Protein AF-A0A927BEW6-F1 (afdb_monomer)

Organism: NCBI:txid2771359

Foldseek 3Di:
DDDDDDPDPPPPPPPDDQDDVVVVFPWDFQDCPPQKTWTQGPVLWIWIQHPSDIWTDDPPTDLVRVQVLLVCAQVSSLVSSLVSCVVVVHHSCSSVVPNLVRNLLVQLPDLDQVSLQSSLRNCVPDQDDVSVLVSLVVQLPDPSHDPVSNVSSVVSNVVNVVVD

Secondary structure (DSSP, 8-state):
-----------------TTSGGGT--EEEEEEETTEEEEEETTS-EEEEETTEEEE-STTS--GGGGGGGGG-HHHHHHHHHHHHHTTT--GGGGGGS-HHHHHHHHHTSS-HHHHHHHHHHGGGS---HHHHHHHHHHHH-TTS-HHHHHHHHHHHHHHHHH-

Radius of gyration: 19.27 Å; Cα contacts (8 Å, |Δi|>4): 189; chains: 1; bounding box: 45×54×52 Å

pLDDT: mean 84.68, std 19.8, range [34.66, 98.06]

Sequence (164 aa):
METDLGNSDYSDKWDFNHSDEFYALKGVEILDMFDRKIILSHTGVWCVIANKKLFSAHQNTNVIPFFPFLELGCENFISIVKKKLESKNMSAEIAYSFPLKYIISAALGMQSDYWVKLSISWLNCFTFDSEISDLLSYVMSSKWLSQSTRHLAKKMFFRFNKHS

Mean predicted aligned error: 8.93 Å

Structure (mmCIF, N/CA/C/O backbone):
data_AF-A0A927BEW6-F1
#
_entry.id   AF-A0A927BEW6-F1
#
loop_
_atom_site.group_PDB
_atom_site.id
_atom_site.type_symbol
_atom_site.label_atom_id
_atom_site.label_alt_id
_atom_site.label_comp_id
_atom_site.label_asym_id
_atom_site.label_entity_id
_atom_site.label_seq_id
_atom_site.pdbx_PDB_ins_code
_atom_site.Cartn_x
_atom_site.Cartn_y
_atom_site.Cartn_z
_atom_site.occupancy
_atom_site.B_iso_or_equiv
_atom_site.auth_seq_id
_atom_site.auth_comp_id
_atom_site.auth_asym_id
_atom_site.auth_atom_id
_atom_site.pdbx_PDB_model_num
ATOM 1 N N . MET A 1 1 ?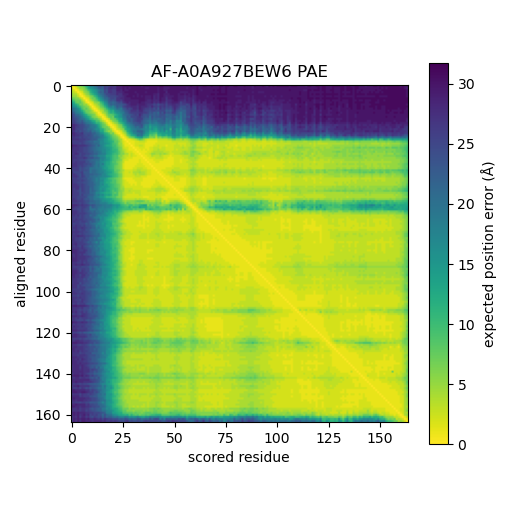 5.800 -43.742 33.708 1.00 37.44 1 MET A N 1
ATOM 2 C CA . MET A 1 1 ? 6.524 -43.016 32.649 1.00 37.44 1 MET A CA 1
ATOM 3 C C . MET A 1 1 ? 5.858 -43.426 31.350 1.00 37.44 1 MET A C 1
ATOM 5 O O . MET A 1 1 ? 5.979 -44.586 30.989 1.00 37.44 1 MET A O 1
ATOM 9 N N . GLU A 1 2 ? 4.819 -42.699 30.923 1.00 34.66 2 GLU A N 1
ATOM 10 C CA . GLU A 1 2 ? 4.912 -41.481 30.073 1.00 34.66 2 GLU A CA 1
ATOM 11 C C . GLU A 1 2 ? 5.438 -41.856 28.676 1.00 34.66 2 GLU A C 1
ATOM 13 O O . GLU A 1 2 ? 6.495 -42.466 28.594 1.00 34.66 2 GLU A O 1
ATOM 18 N N . THR A 1 3 ? 4.793 -41.587 27.540 1.00 38.06 3 THR A N 1
ATOM 19 C CA . THR A 1 3 ? 3.591 -40.808 27.183 1.00 38.06 3 THR A CA 1
ATOM 20 C C . THR A 1 3 ? 3.149 -41.217 25.771 1.00 38.06 3 THR A C 1
ATOM 22 O O . THR A 1 3 ? 3.965 -41.680 24.975 1.00 38.06 3 THR A O 1
ATOM 25 N N . ASP A 1 4 ? 1.866 -40.986 25.490 1.00 42.50 4 ASP A N 1
ATOM 26 C CA . ASP A 1 4 ? 1.206 -40.928 24.183 1.00 42.50 4 ASP A CA 1
ATOM 27 C C . ASP A 1 4 ? 2.040 -40.340 23.033 1.00 42.50 4 ASP A C 1
ATOM 29 O O . ASP A 1 4 ? 2.650 -39.279 23.164 1.00 42.50 4 ASP A O 1
ATOM 33 N N . LEU A 1 5 ? 1.910 -40.948 21.850 1.00 40.12 5 LEU A N 1
ATOM 34 C CA . LEU A 1 5 ? 2.079 -40.268 20.565 1.00 40.12 5 LEU A CA 1
ATOM 35 C C . LEU A 1 5 ? 0.812 -40.480 19.732 1.00 40.12 5 LEU A C 1
ATOM 37 O O . LEU A 1 5 ? 0.733 -41.352 18.867 1.00 40.12 5 LEU A O 1
ATOM 41 N N . GLY A 1 6 ? -0.198 -39.663 20.035 1.00 34.66 6 GLY A N 1
ATOM 42 C CA . GLY A 1 6 ? -1.351 -39.449 19.172 1.00 34.66 6 GLY A CA 1
ATOM 43 C C . GLY A 1 6 ? -0.904 -38.760 17.887 1.00 34.66 6 GLY A C 1
ATOM 44 O O . GLY A 1 6 ? -0.593 -37.570 17.878 1.00 34.66 6 GLY A O 1
ATOM 45 N N . ASN A 1 7 ? -0.864 -39.523 16.800 1.00 36.06 7 ASN A N 1
ATOM 46 C CA . ASN A 1 7 ? -0.640 -39.011 15.458 1.00 36.06 7 ASN A CA 1
ATOM 47 C C . ASN A 1 7 ? -1.982 -38.468 14.939 1.00 36.06 7 ASN A C 1
ATOM 49 O O . ASN A 1 7 ? -2.822 -39.218 14.446 1.00 36.06 7 ASN A O 1
ATOM 53 N N . SER A 1 8 ? -2.218 -37.173 15.157 1.00 36.69 8 SER A N 1
ATOM 54 C CA . SER A 1 8 ? -3.404 -36.462 14.681 1.00 36.69 8 SER A CA 1
ATOM 55 C C . SER A 1 8 ? -3.150 -35.938 13.272 1.00 36.69 8 SER A C 1
ATOM 57 O O . SER A 1 8 ? -2.485 -34.921 13.081 1.00 36.69 8 SER A O 1
ATOM 59 N N . ASP A 1 9 ? -3.698 -36.653 12.299 1.00 38.34 9 ASP A N 1
ATOM 60 C CA . ASP A 1 9 ? -3.767 -36.297 10.886 1.00 38.34 9 ASP A CA 1
ATOM 61 C C . ASP A 1 9 ? -4.723 -35.098 10.698 1.00 38.34 9 ASP A C 1
ATOM 63 O O . ASP A 1 9 ? -5.902 -35.255 10.387 1.00 38.34 9 ASP A O 1
ATOM 67 N N . TYR A 1 10 ? -4.236 -33.879 10.961 1.00 38.16 10 TYR A N 1
ATOM 68 C CA . TYR A 1 10 ? -4.942 -32.630 10.640 1.00 38.16 10 TYR A CA 1
ATOM 69 C C . TYR A 1 10 ? -4.799 -32.325 9.145 1.00 38.16 10 TYR A C 1
ATOM 71 O O . TYR A 1 10 ? -4.108 -31.397 8.725 1.00 38.16 10 TYR A O 1
ATOM 79 N N . SER A 1 11 ? -5.476 -33.123 8.325 1.00 36.88 11 SER A N 1
ATOM 80 C CA . SER A 1 11 ? -5.869 -32.716 6.981 1.00 36.88 11 SER A CA 1
ATOM 81 C C . SER A 1 11 ? -7.267 -32.101 7.048 1.00 36.88 11 SER A C 1
ATOM 83 O O . SER A 1 11 ? -8.254 -32.692 6.612 1.00 36.88 11 SER A O 1
ATOM 85 N N . ASP A 1 12 ? -7.354 -30.886 7.602 1.00 38.31 12 ASP A N 1
ATOM 86 C CA . ASP A 1 12 ? -8.573 -30.080 7.523 1.00 38.31 12 ASP A CA 1
ATOM 87 C C . ASP A 1 12 ? -8.800 -29.662 6.065 1.00 38.31 12 ASP A C 1
ATOM 89 O O . ASP A 1 12 ? -8.351 -28.622 5.573 1.00 38.31 12 ASP A O 1
ATOM 93 N N . LYS A 1 13 ? -9.511 -30.530 5.348 1.00 37.31 13 LYS A N 1
ATOM 94 C CA . LYS A 1 13 ? -10.290 -30.171 4.172 1.00 37.31 13 LYS A CA 1
ATOM 95 C C . LYS A 1 13 ? -11.415 -29.269 4.645 1.00 37.31 13 LYS A C 1
ATOM 97 O O . LYS A 1 13 ? -12.466 -29.731 5.080 1.00 37.31 13 LYS A O 1
ATOM 102 N N . TRP A 1 14 ? -11.178 -27.972 4.570 1.00 36.97 14 TRP A N 1
ATOM 103 C CA . TRP A 1 14 ? -12.227 -27.010 4.813 1.00 36.97 14 TRP A CA 1
ATOM 104 C C . TRP A 1 14 ? -13.136 -26.890 3.584 1.00 36.97 14 TRP A C 1
ATOM 106 O O . TRP A 1 14 ? -12.883 -26.096 2.677 1.00 36.97 14 TRP A O 1
ATOM 116 N N . ASP A 1 15 ? -14.208 -27.677 3.561 1.00 40.06 15 ASP A N 1
ATOM 117 C CA . ASP A 1 15 ? -15.357 -27.430 2.687 1.00 40.06 15 ASP A CA 1
ATOM 118 C C . ASP A 1 15 ? -16.204 -26.295 3.294 1.00 40.06 15 ASP A C 1
ATOM 120 O O . ASP A 1 15 ? -17.164 -26.512 4.035 1.00 40.06 15 ASP A O 1
ATOM 124 N N . PHE A 1 16 ? -15.808 -25.049 3.018 1.00 40.44 16 PHE A N 1
ATOM 125 C CA . PHE A 1 16 ? -16.500 -23.851 3.498 1.00 40.44 16 PHE A CA 1
ATOM 126 C C . PHE A 1 16 ? -17.697 -23.487 2.604 1.00 40.44 16 PHE A C 1
ATOM 128 O O . PHE A 1 16 ? -17.550 -23.056 1.455 1.00 40.44 16 PHE A O 1
ATOM 135 N N . ASN A 1 17 ? -18.908 -23.618 3.149 1.00 36.94 17 ASN A N 1
ATOM 136 C CA . ASN A 1 17 ? -20.140 -23.129 2.529 1.00 36.94 17 ASN A CA 1
ATOM 137 C C . ASN A 1 17 ? -20.211 -21.585 2.548 1.00 36.94 17 ASN A C 1
ATOM 139 O O . ASN A 1 17 ? -19.959 -20.929 3.553 1.00 36.94 17 ASN A O 1
ATOM 143 N N . HIS A 1 18 ? -20.565 -21.009 1.398 1.00 46.50 18 HIS A N 1
ATOM 144 C CA . HIS A 1 18 ? -20.197 -19.662 0.934 1.00 46.50 18 HIS A CA 1
ATOM 145 C C . HIS A 1 18 ? -21.109 -18.472 1.348 1.00 46.50 18 HIS A C 1
ATOM 147 O O . HIS A 1 18 ? -21.093 -17.447 0.664 1.00 46.50 18 HIS A O 1
ATOM 153 N N . SER A 1 19 ? -21.900 -18.534 2.427 1.00 46.00 19 SER A N 1
ATOM 154 C CA . SER A 1 19 ? -22.806 -17.412 2.788 1.00 46.00 19 SER A CA 1
ATOM 155 C C . SER A 1 19 ? -22.704 -16.880 4.218 1.00 46.00 19 SER A C 1
ATOM 157 O O . SER A 1 19 ? -22.938 -15.688 4.419 1.00 46.00 19 SER A O 1
ATOM 159 N N . ASP A 1 20 ? -22.306 -17.699 5.193 1.00 39.66 20 ASP A N 1
ATOM 160 C CA . ASP A 1 20 ? -22.516 -17.359 6.611 1.00 39.66 20 ASP A CA 1
ATOM 161 C C . ASP A 1 20 ? -21.253 -16.833 7.321 1.00 39.66 20 ASP A C 1
ATOM 163 O O . ASP A 1 20 ? -21.347 -16.151 8.343 1.00 39.66 20 ASP A O 1
ATOM 167 N N . GLU A 1 21 ? -20.063 -17.022 6.742 1.00 45.78 21 GLU A N 1
ATOM 168 C CA . GLU A 1 21 ? -18.800 -16.508 7.306 1.00 45.78 21 GLU A CA 1
ATOM 169 C C . GLU A 1 21 ? -18.664 -14.980 7.233 1.00 45.78 21 GLU A C 1
ATOM 171 O O . GLU A 1 21 ? -17.915 -14.381 8.009 1.00 45.78 21 GLU A O 1
ATOM 176 N N . PHE A 1 22 ? -19.439 -14.319 6.364 1.00 46.25 22 PHE A N 1
ATOM 177 C CA . PHE A 1 22 ? -19.463 -12.855 6.262 1.00 46.25 22 PHE A CA 1
ATOM 178 C C . PHE A 1 22 ? -19.899 -12.168 7.552 1.00 46.25 22 PHE A C 1
ATOM 180 O O . PHE A 1 22 ? -19.459 -11.054 7.831 1.00 46.25 22 PHE A O 1
ATOM 187 N N . TYR A 1 23 ? -20.732 -12.841 8.344 1.00 43.09 23 TYR A N 1
ATOM 188 C CA . TYR A 1 23 ? -21.235 -12.332 9.615 1.00 43.09 23 TYR A CA 1
ATOM 189 C C . TYR A 1 23 ? -20.369 -12.750 10.813 1.00 43.09 23 TYR A C 1
ATOM 191 O O . TYR A 1 23 ? -20.541 -12.209 11.907 1.00 43.09 23 TYR A O 1
ATOM 199 N N . ALA A 1 24 ? -19.418 -13.675 10.628 1.00 47.06 24 ALA A N 1
ATOM 200 C CA . ALA A 1 24 ? -18.608 -14.220 11.715 1.00 47.06 24 ALA A CA 1
ATOM 201 C C . ALA A 1 24 ? -17.353 -13.387 12.030 1.00 47.06 24 ALA A C 1
ATOM 203 O O . ALA A 1 24 ? -16.878 -13.413 13.170 1.00 47.06 24 ALA A O 1
ATOM 204 N N . LEU A 1 25 ? -16.841 -12.577 11.092 1.00 54.50 25 LEU A N 1
ATOM 205 C CA . LEU A 1 25 ? -15.834 -11.579 11.456 1.00 54.50 25 LEU A CA 1
ATOM 206 C C . LEU A 1 25 ? -16.482 -10.375 12.132 1.00 54.50 25 LEU A C 1
ATOM 208 O O . LEU A 1 25 ? -16.833 -9.375 11.509 1.00 54.50 25 LEU A O 1
ATOM 212 N N . LYS A 1 26 ? -16.529 -10.449 13.464 1.00 69.00 26 LYS A N 1
ATOM 213 C CA . LYS A 1 26 ? -16.603 -9.281 14.342 1.00 69.00 26 LYS A CA 1
ATOM 214 C C . LYS A 1 26 ? -15.362 -8.420 14.098 1.00 69.00 26 LYS A C 1
ATOM 216 O O . LYS A 1 26 ? -14.297 -8.655 14.675 1.00 69.00 26 LYS A O 1
ATOM 221 N N . GLY A 1 27 ? -15.489 -7.474 13.180 1.00 83.81 27 GLY A N 1
ATOM 222 C CA . GLY A 1 27 ? -14.466 -6.504 12.837 1.00 83.81 27 GLY A CA 1
ATOM 223 C C . GLY A 1 27 ? -15.073 -5.120 12.695 1.00 83.81 27 GLY A C 1
ATOM 224 O O . GLY A 1 27 ? -16.273 -4.951 12.482 1.00 83.81 27 GLY A O 1
ATOM 225 N N . VAL A 1 28 ? -14.229 -4.114 12.843 1.00 90.81 28 VAL A N 1
ATOM 226 C CA . VAL A 1 28 ? -14.615 -2.721 12.723 1.00 90.81 28 VAL A CA 1
ATOM 227 C C . VAL A 1 28 ? -14.363 -2.281 11.287 1.00 90.81 28 VAL A C 1
ATOM 229 O O . VAL A 1 28 ? -13.221 -2.271 10.837 1.00 90.81 28 VAL A O 1
ATOM 232 N N . GLU A 1 29 ? -15.416 -1.910 10.557 1.00 94.31 29 GLU A N 1
ATOM 233 C CA . GLU A 1 29 ? -15.255 -1.274 9.244 1.00 94.31 29 GLU A CA 1
ATOM 234 C C . GLU A 1 29 ? -14.531 0.067 9.420 1.00 94.31 29 GLU A C 1
ATOM 236 O O . GLU A 1 29 ? -14.985 0.925 10.183 1.00 94.31 29 GLU A O 1
ATOM 241 N N . ILE A 1 30 ? -13.401 0.233 8.740 1.00 94.50 30 ILE A N 1
ATOM 242 C CA . ILE A 1 30 ? -12.553 1.426 8.805 1.00 94.50 30 ILE A CA 1
ATOM 243 C C . ILE A 1 30 ? -12.786 2.316 7.588 1.00 94.50 30 ILE A C 1
ATOM 245 O O . ILE A 1 30 ? -12.885 3.534 7.725 1.00 94.50 30 ILE A O 1
ATOM 249 N N . LEU A 1 31 ? -12.897 1.718 6.402 1.00 94.19 31 LEU A N 1
ATOM 250 C CA . LEU A 1 31 ? -13.010 2.441 5.141 1.00 94.19 31 LEU A CA 1
ATOM 251 C C . LEU A 1 31 ? -13.935 1.694 4.182 1.00 94.19 31 LEU A C 1
ATOM 253 O O . LEU A 1 31 ? -13.884 0.470 4.138 1.00 94.19 31 LEU A O 1
ATOM 257 N N . ASP A 1 32 ? -14.719 2.427 3.398 1.00 93.69 32 ASP A N 1
ATOM 258 C CA . ASP A 1 32 ? -15.565 1.892 2.328 1.00 93.69 32 ASP A CA 1
ATOM 259 C C . ASP A 1 32 ? -15.348 2.740 1.068 1.00 93.69 32 ASP A C 1
ATOM 261 O O . ASP A 1 32 ? -15.766 3.899 1.015 1.00 93.69 32 ASP A O 1
ATOM 265 N N . MET A 1 33 ? -14.569 2.212 0.121 1.00 92.38 33 MET A N 1
ATOM 266 C CA . MET A 1 33 ? -14.160 2.883 -1.118 1.00 92.38 33 MET A CA 1
ATOM 267 C C . MET A 1 33 ? -13.821 1.847 -2.195 1.00 92.38 33 MET A C 1
ATOM 269 O O . MET A 1 33 ? -13.393 0.743 -1.875 1.00 92.38 33 MET A O 1
ATOM 273 N N . PHE A 1 34 ? -13.925 2.213 -3.477 1.00 90.69 34 PHE A N 1
ATOM 274 C CA . PHE A 1 34 ? -13.546 1.342 -4.607 1.00 90.69 34 PHE A CA 1
ATOM 275 C C . PHE A 1 34 ? -14.290 -0.006 -4.634 1.00 90.69 34 PHE A C 1
ATOM 277 O O . PHE A 1 34 ? -13.688 -1.037 -4.947 1.00 90.69 34 PHE A O 1
ATOM 284 N N . ASP A 1 35 ? -15.569 -0.002 -4.242 1.00 92.75 35 ASP A N 1
ATOM 285 C CA . ASP A 1 35 ? -16.401 -1.200 -4.045 1.00 92.75 35 ASP A CA 1
ATOM 286 C C . ASP A 1 35 ? -15.784 -2.216 -3.064 1.00 92.75 35 ASP A C 1
ATOM 288 O O . ASP A 1 35 ? -15.967 -3.434 -3.176 1.00 92.75 35 ASP A O 1
ATOM 292 N N . ARG A 1 36 ? -14.997 -1.709 -2.105 1.00 93.62 36 ARG A N 1
ATOM 293 C CA . ARG A 1 36 ? -14.239 -2.488 -1.128 1.00 93.62 36 ARG A CA 1
ATOM 294 C C . ARG A 1 36 ? -14.367 -1.888 0.257 1.00 93.62 36 ARG A C 1
ATOM 296 O O . ARG A 1 36 ? -14.287 -0.678 0.447 1.00 93.62 36 ARG A O 1
ATOM 303 N N . LYS A 1 37 ? -14.438 -2.768 1.251 1.00 94.19 37 LYS A N 1
ATOM 304 C CA . LYS A 1 37 ? -14.446 -2.374 2.662 1.00 94.19 37 LYS A CA 1
ATOM 305 C C . LYS A 1 37 ? -13.160 -2.822 3.330 1.00 94.19 37 LYS A C 1
ATOM 307 O O . LYS A 1 37 ? -12.863 -4.013 3.306 1.00 94.19 37 LYS A O 1
ATOM 312 N N . ILE A 1 38 ? -12.422 -1.902 3.943 1.00 94.56 38 ILE A N 1
ATOM 313 C CA . ILE A 1 38 ? -11.337 -2.243 4.866 1.00 94.56 38 ILE A CA 1
ATOM 314 C C . ILE A 1 38 ? -11.939 -2.482 6.240 1.00 94.56 38 ILE A C 1
ATOM 316 O O . ILE A 1 38 ? -12.651 -1.633 6.776 1.00 94.56 38 ILE A O 1
ATOM 320 N N . ILE A 1 39 ? -11.601 -3.622 6.823 1.00 94.69 39 ILE A N 1
ATOM 321 C CA . ILE A 1 39 ? -12.036 -4.040 8.147 1.00 94.69 39 ILE A CA 1
ATOM 322 C C . ILE A 1 39 ? -10.805 -4.297 9.002 1.00 94.69 39 ILE A C 1
ATOM 324 O O . ILE A 1 39 ? -9.861 -4.950 8.565 1.00 94.69 39 ILE A O 1
ATOM 328 N N . LEU A 1 40 ? -10.838 -3.822 10.239 1.00 93.69 40 LEU A N 1
ATOM 329 C CA . LEU A 1 40 ? -9.913 -4.245 11.276 1.00 93.69 40 LEU A CA 1
ATOM 330 C C . LEU A 1 40 ? -10.602 -5.305 12.136 1.00 93.69 40 LEU A C 1
ATOM 332 O O . LEU A 1 40 ? -11.590 -5.020 12.814 1.00 93.69 40 LEU A O 1
ATOM 336 N N . SER A 1 41 ? -10.123 -6.543 12.083 1.00 91.06 41 SER A N 1
ATOM 337 C CA . SER A 1 41 ? -10.655 -7.622 12.924 1.00 91.06 41 SER A CA 1
ATOM 338 C C . SER A 1 41 ? -10.348 -7.385 14.410 1.00 91.06 41 SER A C 1
ATOM 340 O O . SER A 1 41 ? -9.423 -6.653 14.761 1.00 91.06 41 SER A O 1
ATOM 342 N N . HIS A 1 42 ? -11.094 -8.038 15.302 1.00 87.31 42 HIS A N 1
ATOM 343 C CA . HIS A 1 42 ? -10.848 -7.977 16.749 1.00 87.31 42 HIS A CA 1
ATOM 344 C C . HIS A 1 42 ? -9.470 -8.519 17.174 1.00 87.31 42 HIS A C 1
ATOM 346 O O . HIS A 1 42 ? -8.992 -8.174 18.250 1.00 87.31 42 HIS A O 1
ATOM 352 N N . THR A 1 43 ? -8.821 -9.339 16.342 1.00 85.81 43 THR A N 1
ATOM 353 C CA . THR A 1 43 ? -7.447 -9.823 16.560 1.00 85.81 43 THR A CA 1
ATOM 354 C C . THR A 1 43 ? -6.380 -8.850 16.050 1.00 85.81 43 THR A C 1
ATOM 356 O O . THR A 1 43 ? -5.193 -9.150 16.121 1.00 85.81 43 THR A O 1
ATOM 359 N N . GLY A 1 44 ? -6.777 -7.686 15.525 1.00 88.38 44 GLY A N 1
ATOM 360 C CA . GLY A 1 44 ? -5.861 -6.679 14.988 1.00 88.38 44 GLY A CA 1
ATOM 361 C C . GLY A 1 44 ? -5.400 -6.944 13.551 1.00 88.38 44 GLY A C 1
ATOM 362 O O . GLY A 1 44 ? -4.556 -6.215 13.040 1.00 88.38 44 GLY A O 1
ATOM 363 N N . VAL A 1 45 ? -5.952 -7.955 12.872 1.00 91.00 45 VAL A N 1
ATOM 364 C CA . VAL A 1 45 ? -5.640 -8.238 11.463 1.00 91.00 45 VAL A CA 1
ATOM 365 C C . VAL A 1 45 ? -6.455 -7.329 10.548 1.00 91.00 45 VAL A C 1
ATOM 367 O O . VAL A 1 45 ? -7.681 -7.241 10.683 1.00 91.00 45 VAL A O 1
ATOM 370 N N . TRP A 1 46 ? -5.772 -6.692 9.597 1.00 93.81 46 TRP A N 1
ATOM 371 C CA . TRP A 1 46 ? -6.380 -5.898 8.534 1.00 93.81 46 TRP A CA 1
ATOM 372 C C . TRP A 1 46 ? -6.908 -6.790 7.413 1.00 93.81 46 TRP A C 1
ATOM 374 O O . TRP A 1 46 ? -6.188 -7.630 6.867 1.00 93.81 46 TRP A O 1
ATOM 384 N N . CYS A 1 47 ? -8.162 -6.563 7.040 1.00 94.12 47 CYS A N 1
ATOM 385 C CA . CYS A 1 47 ? -8.870 -7.309 6.015 1.00 94.12 47 CYS A CA 1
ATOM 386 C C . CYS A 1 47 ? -9.517 -6.370 4.994 1.00 94.12 47 CYS A C 1
ATOM 388 O O . CYS A 1 47 ? -9.842 -5.224 5.298 1.00 94.12 47 CYS A O 1
ATOM 390 N N . VAL A 1 48 ? -9.758 -6.885 3.793 1.00 94.38 48 VAL A N 1
ATOM 391 C CA . VAL A 1 48 ? -10.561 -6.252 2.749 1.00 94.38 48 VAL A CA 1
ATOM 392 C C . VAL A 1 48 ? -11.692 -7.184 2.352 1.00 94.38 48 VAL A C 1
ATOM 394 O O . VAL A 1 48 ? -11.464 -8.357 2.063 1.00 94.38 48 VAL A O 1
ATOM 397 N N . ILE A 1 49 ? -12.910 -6.653 2.288 1.00 92.56 49 ILE A N 1
ATOM 398 C CA . ILE A 1 49 ? -14.017 -7.293 1.582 1.00 92.56 49 ILE A CA 1
ATOM 399 C C . ILE A 1 49 ? -14.033 -6.771 0.150 1.00 92.56 49 ILE A C 1
ATOM 401 O O . ILE A 1 49 ? -14.135 -5.565 -0.066 1.00 92.56 49 ILE A O 1
ATOM 405 N N . ALA A 1 50 ? -13.969 -7.682 -0.817 1.00 92.69 50 ALA A N 1
ATOM 406 C CA . ALA A 1 50 ? -14.114 -7.397 -2.240 1.00 92.69 50 ALA A CA 1
ATOM 407 C C . ALA A 1 50 ? -14.899 -8.528 -2.907 1.00 92.69 50 ALA A C 1
ATOM 409 O O . ALA A 1 50 ? -14.632 -9.695 -2.634 1.00 92.69 50 ALA A O 1
ATOM 410 N N . ASN A 1 51 ? -15.849 -8.214 -3.793 1.00 90.44 51 ASN A N 1
ATOM 411 C CA . ASN A 1 51 ? -16.641 -9.222 -4.519 1.00 90.44 51 ASN A CA 1
ATOM 412 C C . ASN A 1 51 ? -17.295 -10.278 -3.608 1.00 90.44 51 ASN A C 1
ATOM 414 O O . ASN A 1 51 ? -17.295 -11.462 -3.940 1.00 90.44 51 ASN A O 1
ATOM 418 N N . LYS A 1 52 ? -17.812 -9.865 -2.440 1.00 87.81 52 LYS A N 1
ATOM 419 C CA . LYS A 1 52 ? -18.346 -10.785 -1.416 1.00 87.81 52 LYS A CA 1
ATOM 420 C C . LYS A 1 52 ? -17.339 -11.883 -1.034 1.00 87.81 52 LYS A C 1
ATOM 422 O O . LYS A 1 52 ? -17.717 -13.029 -0.822 1.00 87.81 52 LYS A O 1
ATOM 427 N N . LYS A 1 53 ? -16.047 -11.549 -0.986 1.00 89.06 53 LYS A N 1
ATOM 428 C CA . LYS A 1 53 ? -14.949 -12.380 -0.468 1.00 89.06 53 LYS A CA 1
ATOM 429 C C . LYS A 1 53 ? -14.125 -11.555 0.512 1.00 89.06 53 LYS A C 1
ATOM 431 O O . LYS A 1 53 ? -13.920 -10.362 0.287 1.00 89.06 53 LYS A O 1
ATOM 436 N N . LEU A 1 54 ? -13.687 -12.180 1.599 1.00 89.31 54 LEU A N 1
ATOM 437 C CA . LEU A 1 54 ? -12.812 -11.563 2.587 1.00 89.31 54 LEU A CA 1
ATOM 438 C C . LEU A 1 54 ? -11.364 -11.968 2.319 1.00 89.31 54 LEU A C 1
ATOM 440 O O . LEU A 1 54 ? -11.066 -13.142 2.122 1.00 89.31 54 LEU A O 1
ATOM 444 N N . PHE A 1 55 ? -10.468 -10.992 2.363 1.00 91.31 55 PHE A N 1
ATOM 445 C CA . PHE A 1 55 ? -9.036 -11.180 2.191 1.00 91.31 55 PHE A CA 1
ATOM 446 C C . PHE A 1 55 ? -8.320 -10.532 3.365 1.00 91.31 55 PHE A C 1
ATOM 448 O O . PHE A 1 55 ? -8.503 -9.344 3.612 1.00 91.31 55 PHE A O 1
ATOM 455 N N . SER A 1 56 ? -7.514 -11.286 4.100 1.00 89.94 56 SER A N 1
ATOM 456 C CA . SER A 1 56 ? -6.621 -10.724 5.111 1.00 89.94 56 SER A CA 1
ATOM 457 C C . SER A 1 56 ? -5.307 -10.309 4.458 1.00 89.94 56 SER A C 1
ATOM 459 O O . SER A 1 56 ? -4.890 -10.913 3.474 1.00 89.94 56 SER A O 1
ATOM 461 N N . ALA A 1 57 ? -4.658 -9.275 4.987 1.00 83.06 57 ALA A N 1
ATOM 462 C CA . ALA A 1 57 ? -3.338 -8.870 4.521 1.00 83.06 57 ALA A CA 1
ATOM 463 C C . ALA A 1 57 ? -2.257 -9.343 5.494 1.00 83.06 57 ALA A C 1
ATOM 465 O O . ALA A 1 57 ? -1.905 -8.663 6.456 1.00 83.06 57 ALA A O 1
AT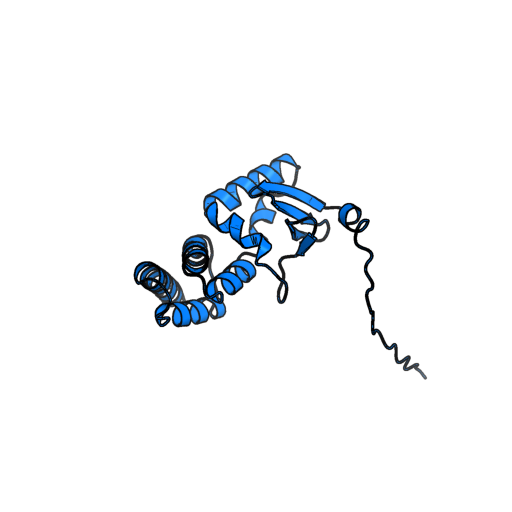OM 466 N N . HIS A 1 58 ? -1.729 -10.531 5.216 1.00 79.94 58 HIS A N 1
ATOM 467 C CA . HIS A 1 58 ? -0.548 -11.086 5.873 1.00 79.94 58 HIS A CA 1
ATOM 468 C C . HIS A 1 58 ? 0.350 -11.810 4.862 1.00 79.94 58 HIS A C 1
ATOM 470 O O . HIS A 1 58 ? 0.013 -11.941 3.681 1.00 79.94 58 HIS A O 1
ATOM 476 N N . GLN A 1 59 ? 1.520 -12.264 5.306 1.00 68.06 59 GLN A N 1
ATOM 477 C CA . GLN A 1 59 ? 2.457 -12.994 4.455 1.00 68.06 59 GLN A CA 1
ATOM 478 C C . GLN A 1 59 ? 1.774 -14.210 3.796 1.00 68.06 59 GLN A C 1
ATOM 480 O O . GLN A 1 59 ? 1.031 -14.931 4.453 1.00 68.06 59 GLN A O 1
ATOM 485 N N . ASN A 1 60 ? 2.031 -14.432 2.502 1.00 70.56 60 ASN A N 1
ATOM 486 C CA . ASN A 1 60 ? 1.474 -15.527 1.685 1.00 70.56 60 ASN A CA 1
ATOM 487 C C . ASN A 1 60 ? -0.037 -15.460 1.384 1.00 70.56 60 ASN A C 1
ATOM 489 O O . ASN A 1 60 ? -0.608 -16.440 0.908 1.00 70.56 60 ASN A O 1
ATOM 493 N N . THR A 1 61 ? -0.686 -14.310 1.593 1.00 80.69 61 THR A N 1
ATOM 494 C CA . THR A 1 61 ? -2.084 -14.103 1.173 1.00 80.69 61 THR A CA 1
ATOM 495 C C . THR A 1 61 ? -2.222 -13.328 -0.123 1.00 80.69 61 THR A C 1
ATOM 497 O O . THR A 1 61 ? -1.335 -12.586 -0.547 1.00 80.69 61 THR A O 1
ATOM 500 N N . ASN A 1 62 ? -3.392 -13.470 -0.749 1.00 86.50 62 ASN A N 1
ATOM 501 C CA . ASN A 1 62 ? -3.773 -12.626 -1.865 1.00 86.50 62 ASN A CA 1
ATOM 502 C C . ASN A 1 62 ? -4.086 -11.201 -1.378 1.00 86.50 62 ASN A C 1
ATOM 504 O O . ASN A 1 62 ? -5.210 -10.902 -0.976 1.00 86.50 62 ASN A O 1
ATOM 508 N N . VAL A 1 63 ? -3.088 -10.323 -1.465 1.00 92.56 63 VAL A N 1
ATOM 509 C CA . VAL A 1 63 ? -3.193 -8.898 -1.115 1.00 92.56 63 VAL A CA 1
ATOM 510 C C . VAL A 1 63 ? -3.597 -8.003 -2.292 1.00 92.56 63 VAL A C 1
ATOM 512 O O . VAL A 1 63 ? -3.785 -6.804 -2.102 1.00 92.56 63 VAL A O 1
ATOM 515 N N . ILE A 1 64 ? -3.799 -8.555 -3.499 1.00 93.81 64 ILE A N 1
ATOM 516 C CA . ILE A 1 64 ? -4.261 -7.793 -4.678 1.00 93.81 64 ILE A CA 1
ATOM 517 C C . ILE A 1 64 ? -5.536 -6.987 -4.376 1.00 93.81 64 ILE A C 1
ATOM 519 O O . ILE A 1 64 ? -5.638 -5.843 -4.822 1.00 93.8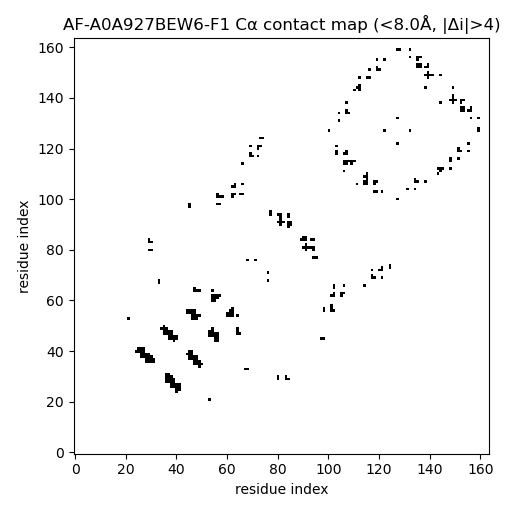1 64 ILE A O 1
ATOM 523 N N . PRO A 1 65 ? -6.504 -7.490 -3.580 1.00 95.25 65 PRO A N 1
ATOM 524 C CA . PRO A 1 65 ? -7.690 -6.717 -3.246 1.00 95.25 65 PRO A CA 1
ATOM 525 C C . PRO A 1 65 ? -7.438 -5.398 -2.508 1.00 95.25 65 PRO A C 1
ATOM 527 O O . PRO A 1 65 ? -8.338 -4.562 -2.482 1.00 95.25 65 PRO A O 1
ATOM 530 N N . PHE A 1 66 ? -6.246 -5.190 -1.947 1.00 95.19 66 PHE A N 1
ATOM 531 C CA . PHE A 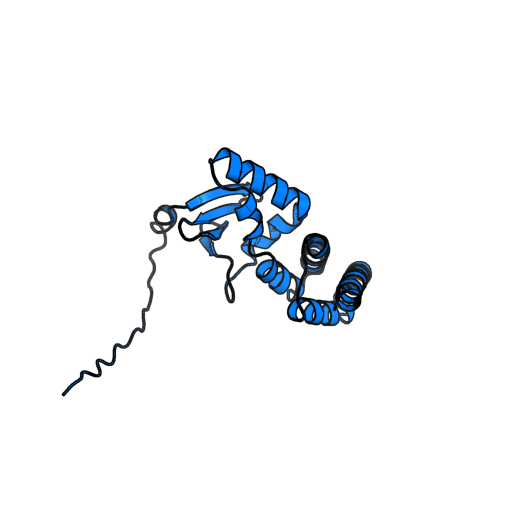1 66 ? -5.852 -3.950 -1.282 1.00 95.19 66 PHE A CA 1
ATOM 532 C C . PHE A 1 66 ? -5.303 -2.893 -2.250 1.00 95.19 66 PHE A C 1
ATOM 534 O O . PHE A 1 66 ? -5.178 -1.729 -1.878 1.00 95.19 66 PHE A O 1
ATOM 541 N N . PHE A 1 67 ? -4.971 -3.267 -3.487 1.00 95.56 67 PHE A N 1
ATOM 542 C CA . PHE A 1 67 ? -4.249 -2.392 -4.411 1.00 95.56 67 PHE A CA 1
ATOM 543 C C . PHE A 1 67 ? -4.973 -1.082 -4.728 1.00 95.56 67 PHE A C 1
ATOM 545 O O . PHE A 1 67 ? -4.296 -0.057 -4.735 1.00 95.56 67 PHE A O 1
ATOM 552 N N . PRO A 1 68 ? -6.309 -1.040 -4.905 1.00 96.38 68 PRO A N 1
ATOM 553 C CA . PRO A 1 68 ? -6.995 0.222 -5.191 1.00 96.38 68 PRO A CA 1
ATOM 554 C C . PRO A 1 68 ? -6.805 1.294 -4.114 1.00 96.38 68 PRO A C 1
ATOM 556 O O . PRO A 1 68 ? -6.810 2.480 -4.417 1.00 96.38 68 PRO A O 1
ATOM 559 N N . PHE A 1 69 ? -6.530 0.915 -2.862 1.00 95.62 69 PHE A N 1
ATOM 560 C CA . PHE A 1 69 ? -6.234 1.900 -1.821 1.00 95.62 69 PHE A CA 1
ATOM 561 C C . PHE A 1 69 ? -4.905 2.629 -2.049 1.00 95.62 69 PHE A C 1
ATOM 563 O O . PHE A 1 69 ? -4.752 3.742 -1.551 1.00 95.62 69 PHE A O 1
ATOM 570 N N . LEU A 1 70 ? -3.987 2.069 -2.851 1.00 95.56 70 LEU A N 1
ATOM 571 C CA . LEU A 1 70 ? -2.754 2.744 -3.261 1.00 95.56 70 LEU A CA 1
ATOM 572 C C . LEU A 1 70 ? -3.028 4.038 -4.044 1.00 95.56 70 LEU A C 1
ATOM 574 O O . LEU A 1 70 ? -2.213 4.961 -4.015 1.00 95.56 70 LEU A O 1
ATOM 578 N N . GLU A 1 71 ? -4.185 4.145 -4.698 1.00 96.62 71 GLU A N 1
ATOM 579 C CA . GLU A 1 71 ? -4.579 5.334 -5.462 1.00 96.62 71 GLU A CA 1
ATOM 580 C C . GLU A 1 71 ? -4.782 6.570 -4.580 1.00 96.62 71 GLU A C 1
ATOM 582 O O . GLU A 1 71 ? -4.619 7.695 -5.047 1.00 96.62 71 GLU A O 1
ATOM 587 N N . LEU A 1 72 ? -5.078 6.385 -3.290 1.00 95.69 72 LEU A N 1
ATOM 588 C CA . LEU A 1 72 ? -5.290 7.494 -2.357 1.00 95.69 72 LEU A CA 1
ATOM 589 C C . LEU A 1 72 ? -4.000 8.267 -2.056 1.00 95.69 72 LEU A C 1
ATOM 591 O O . LEU A 1 72 ? -4.055 9.428 -1.645 1.00 95.69 72 LEU A O 1
ATOM 595 N N . GLY A 1 73 ? -2.843 7.632 -2.255 1.00 94.56 73 GLY A N 1
ATOM 596 C CA . GLY A 1 73 ? -1.582 8.093 -1.692 1.00 94.56 73 GLY A CA 1
ATOM 597 C C . GLY A 1 73 ? -1.506 7.792 -0.194 1.00 94.56 73 GLY A C 1
ATOM 598 O O . GLY A 1 73 ? -2.501 7.835 0.532 1.00 94.56 73 GLY A O 1
ATOM 599 N N . CYS A 1 74 ? -0.308 7.470 0.281 1.00 94.56 74 CYS A N 1
ATOM 600 C CA . CYS A 1 74 ? -0.159 6.945 1.631 1.00 94.56 74 CYS A CA 1
ATOM 601 C C . CYS A 1 74 ? -0.516 7.969 2.733 1.00 94.56 74 CYS A C 1
ATOM 603 O O . CYS A 1 74 ? -1.209 7.610 3.681 1.00 94.56 74 CYS A O 1
ATOM 605 N N . GLU A 1 75 ? -0.121 9.242 2.617 1.00 93.62 75 GLU A N 1
ATOM 606 C CA . GLU A 1 75 ? -0.434 10.256 3.642 1.00 93.62 75 GLU A CA 1
ATOM 607 C C . GLU A 1 75 ? -1.947 10.455 3.810 1.00 93.62 75 GLU A C 1
ATOM 609 O O . GLU A 1 75 ? -2.465 10.456 4.930 1.00 93.62 75 GLU A O 1
ATOM 614 N N . ASN A 1 76 ? -2.672 10.545 2.691 1.00 95.38 76 ASN A N 1
ATOM 615 C CA . ASN A 1 76 ? -4.128 10.652 2.692 1.00 95.38 76 ASN A CA 1
ATOM 616 C C . ASN A 1 76 ? -4.774 9.391 3.262 1.00 95.38 76 ASN A C 1
ATOM 618 O O . ASN A 1 76 ? -5.668 9.495 4.100 1.00 95.38 76 ASN A O 1
ATOM 622 N N . PHE A 1 77 ? -4.309 8.211 2.843 1.00 95.81 77 PHE A N 1
ATOM 623 C CA . PHE A 1 77 ? -4.800 6.940 3.364 1.00 95.81 77 PHE A CA 1
ATOM 624 C C . PHE A 1 77 ? -4.661 6.873 4.889 1.00 95.81 77 PHE A C 1
ATOM 626 O O . PHE A 1 77 ? -5.651 6.658 5.587 1.00 95.81 77 PHE A O 1
ATOM 633 N N . ILE A 1 78 ? -3.461 7.134 5.416 1.00 95.31 78 ILE A N 1
ATOM 634 C CA . ILE A 1 78 ? -3.202 7.125 6.859 1.00 95.31 78 ILE A CA 1
ATOM 635 C C . ILE A 1 78 ? -4.061 8.175 7.570 1.00 95.31 78 ILE A C 1
ATOM 637 O O . ILE A 1 78 ? -4.664 7.865 8.595 1.00 95.31 78 ILE A O 1
ATOM 641 N N . SER A 1 79 ? -4.189 9.388 7.023 1.00 95.88 79 SER A N 1
ATOM 642 C CA . SER A 1 79 ? -5.044 10.438 7.598 1.00 95.88 79 SER A CA 1
ATOM 643 C C . SER A 1 79 ? -6.512 10.007 7.701 1.00 95.88 79 SER A C 1
ATOM 645 O O . SER A 1 79 ? -7.147 10.196 8.741 1.00 95.88 79 SER A O 1
ATOM 647 N N . ILE A 1 80 ? -7.051 9.392 6.645 1.00 96.31 80 ILE A N 1
ATOM 648 C CA . ILE A 1 80 ? -8.426 8.880 6.613 1.00 96.31 80 ILE A CA 1
ATOM 649 C C . ILE A 1 80 ? -8.602 7.766 7.648 1.00 96.31 80 ILE A C 1
ATOM 651 O O . ILE A 1 80 ? -9.553 7.802 8.432 1.00 96.31 80 ILE A O 1
ATOM 655 N N . VAL A 1 81 ? -7.677 6.805 7.682 1.00 96.38 81 VAL A N 1
ATOM 656 C CA . VAL A 1 81 ? -7.717 5.674 8.615 1.00 96.38 81 VAL A CA 1
ATOM 657 C C . VAL A 1 81 ? -7.651 6.152 10.065 1.00 96.38 81 VAL A C 1
ATOM 659 O O . VAL A 1 81 ? -8.473 5.719 10.871 1.00 96.38 81 VAL A O 1
ATOM 662 N N . LYS A 1 82 ? -6.751 7.089 10.398 1.00 97.31 82 LYS A N 1
ATOM 663 C CA . LYS A 1 82 ? -6.649 7.676 11.745 1.00 97.31 82 LYS A CA 1
ATOM 664 C C . LYS A 1 82 ? -7.967 8.303 12.192 1.00 97.31 82 LYS A C 1
ATOM 666 O O . LYS A 1 82 ? -8.508 7.903 13.219 1.00 97.31 82 LYS A O 1
ATOM 671 N N . LYS A 1 83 ? -8.543 9.188 11.371 1.00 97.19 83 LYS A N 1
ATOM 672 C CA . LYS A 1 83 ? -9.835 9.836 11.666 1.00 97.19 83 LYS A CA 1
ATOM 673 C C . LYS A 1 83 ? -10.955 8.818 11.883 1.00 97.19 83 LYS A C 1
ATOM 675 O O . LYS A 1 83 ? -11.817 9.000 12.741 1.00 97.19 83 LYS A O 1
ATOM 680 N N . LYS A 1 84 ? -10.963 7.736 11.099 1.00 96.19 84 LYS A N 1
ATOM 681 C CA . LYS A 1 84 ? -11.964 6.671 11.220 1.00 96.19 84 LYS A CA 1
ATOM 682 C C . LYS A 1 84 ? -11.785 5.852 12.495 1.00 96.19 84 LYS A C 1
ATOM 684 O O . LYS A 1 84 ? -12.784 5.584 13.156 1.00 96.19 84 LYS A O 1
ATOM 689 N N . LEU A 1 85 ? -10.555 5.517 12.876 1.00 96.06 85 LEU A N 1
ATOM 690 C CA . LEU A 1 85 ? -10.257 4.851 14.148 1.00 96.06 85 LEU A CA 1
ATOM 691 C C . LEU A 1 85 ? -10.680 5.714 15.346 1.00 96.06 85 LEU A C 1
ATOM 693 O O . LEU A 1 85 ? -11.403 5.236 16.218 1.00 96.06 85 LEU A O 1
ATOM 697 N N . GLU A 1 86 ? -10.325 6.999 15.339 1.00 97.19 86 GLU A N 1
ATOM 698 C CA . GLU A 1 86 ? -10.691 7.954 16.394 1.00 97.19 86 GLU A CA 1
ATOM 699 C C . GLU A 1 86 ? -12.212 8.089 16.537 1.00 97.19 86 GLU A C 1
ATOM 701 O O . GLU A 1 86 ? -12.736 8.024 17.647 1.00 97.19 86 GLU A O 1
ATOM 706 N N . SER A 1 87 ? -12.948 8.166 15.418 1.00 96.31 87 SER A N 1
ATOM 707 C CA . SER A 1 87 ? -14.422 8.218 15.429 1.00 96.31 87 SER A CA 1
ATOM 708 C C . SER A 1 87 ? -15.085 6.985 16.057 1.00 96.31 87 SER A C 1
ATOM 710 O O . SER A 1 87 ? -16.271 7.011 16.379 1.00 96.31 87 SER A O 1
ATOM 712 N N . LYS A 1 88 ? -14.321 5.902 16.229 1.00 94.19 88 LYS A N 1
ATOM 713 C CA . LYS A 1 88 ? -14.751 4.643 16.843 1.00 94.19 88 LYS A CA 1
ATOM 714 C C . LYS A 1 88 ? -14.127 4.421 18.221 1.00 94.19 88 LYS A C 1
ATOM 716 O O . LYS A 1 88 ? -14.195 3.310 18.738 1.00 94.19 88 LYS A O 1
ATOM 721 N N . ASN A 1 89 ? -13.549 5.468 18.818 1.00 95.75 89 ASN A N 1
ATOM 722 C CA . ASN A 1 89 ? -12.839 5.435 20.100 1.00 95.75 89 ASN A CA 1
ATOM 723 C C . ASN A 1 89 ? -11.670 4.433 20.122 1.00 95.75 89 ASN A C 1
ATOM 725 O O . ASN A 1 89 ? -11.370 3.832 21.153 1.00 95.75 89 ASN A O 1
ATOM 729 N N . MET A 1 90 ? -11.014 4.236 18.976 1.00 95.12 90 MET A N 1
ATOM 730 C CA . MET A 1 90 ? -9.821 3.402 18.841 1.00 95.12 90 MET A CA 1
ATOM 731 C C . MET A 1 90 ? -8.574 4.280 18.716 1.00 95.12 90 MET A C 1
ATOM 733 O O . MET A 1 90 ? -8.643 5.416 18.249 1.00 95.12 90 MET A O 1
ATOM 737 N N . SER A 1 91 ? -7.414 3.744 19.102 1.00 96.31 91 SER A N 1
ATOM 738 C CA . SER A 1 91 ? -6.143 4.460 18.957 1.00 96.31 91 SER A CA 1
ATOM 739 C C . SER A 1 91 ? -5.817 4.719 17.483 1.00 96.31 91 SER A C 1
ATOM 741 O O . SER A 1 91 ? -5.773 3.787 16.677 1.00 96.31 91 SER A O 1
ATOM 743 N N . ALA A 1 92 ? -5.522 5.976 17.141 1.00 96.00 92 ALA A N 1
ATOM 744 C CA . ALA A 1 92 ? -5.073 6.375 15.807 1.00 96.00 92 ALA A CA 1
ATOM 745 C C . ALA A 1 92 ? -3.761 5.683 15.394 1.00 96.00 92 ALA A C 1
ATOM 747 O O . ALA A 1 92 ? -3.506 5.479 14.208 1.00 96.00 92 ALA A O 1
ATOM 748 N N . GLU A 1 93 ? -2.944 5.270 16.363 1.00 95.44 93 GLU A N 1
ATOM 749 C CA . GLU A 1 93 ? -1.665 4.597 16.117 1.00 95.44 93 GLU A CA 1
ATOM 750 C C . GLU A 1 93 ? -1.838 3.212 15.487 1.00 95.44 93 GLU A C 1
ATOM 752 O O . GLU A 1 93 ? -0.939 2.726 14.802 1.00 95.44 93 GLU A O 1
ATOM 757 N N . ILE A 1 94 ? -3.030 2.612 15.601 1.00 94.75 94 ILE A N 1
ATOM 758 C CA . ILE A 1 94 ? -3.363 1.367 14.900 1.00 94.75 94 ILE A CA 1
ATOM 759 C C . ILE A 1 94 ? -3.224 1.544 13.380 1.00 94.75 94 ILE A C 1
ATOM 761 O O . ILE A 1 94 ? -2.873 0.584 12.699 1.00 94.75 94 ILE A O 1
ATOM 765 N N . ALA A 1 95 ? -3.397 2.755 12.836 1.00 94.69 95 ALA A N 1
ATOM 766 C CA . ALA A 1 95 ? -3.186 3.032 11.413 1.00 94.69 95 ALA A CA 1
ATOM 767 C C . ALA A 1 95 ? -1.790 2.606 10.917 1.00 94.69 95 ALA A C 1
ATOM 769 O O . ALA A 1 95 ? -1.654 2.167 9.777 1.00 94.69 95 ALA A O 1
ATOM 770 N N . TYR A 1 96 ? -0.764 2.679 11.771 1.00 92.00 96 TYR A N 1
ATOM 771 C CA . TYR A 1 96 ? 0.606 2.291 11.422 1.00 92.00 96 TYR A CA 1
ATOM 772 C C . TYR A 1 96 ? 0.844 0.777 11.437 1.00 92.00 96 TYR A C 1
ATOM 774 O O . TYR A 1 96 ? 1.852 0.318 10.910 1.00 92.00 96 TYR A O 1
ATOM 782 N N . SER A 1 97 ? -0.093 -0.008 11.980 1.00 92.44 97 SER A N 1
ATOM 783 C CA . SER A 1 97 ? -0.081 -1.474 11.863 1.00 92.44 97 SER A CA 1
ATOM 784 C C . SER A 1 97 ? -0.597 -1.973 10.509 1.00 92.44 97 SER A C 1
ATOM 786 O O . SER A 1 97 ? -0.599 -3.17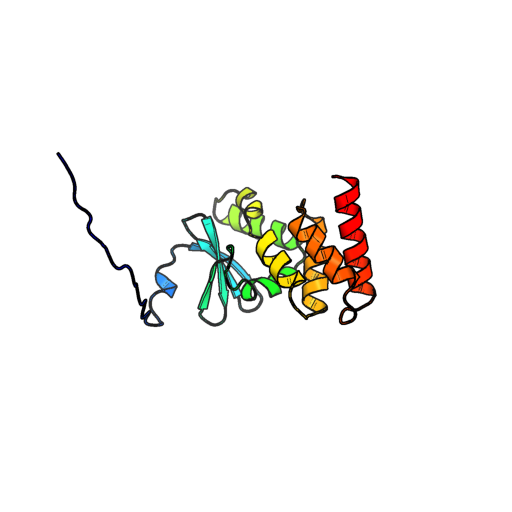9 10.258 1.00 92.44 97 SER A O 1
ATOM 788 N N . PHE A 1 98 ? -1.065 -1.070 9.636 1.00 93.38 98 PHE A N 1
ATOM 789 C CA . PHE A 1 98 ? -1.543 -1.449 8.314 1.00 93.38 98 PHE A CA 1
ATOM 790 C C . PHE A 1 98 ? -0.417 -2.147 7.522 1.00 93.38 98 PHE A C 1
ATOM 792 O O . PHE A 1 98 ? 0.705 -1.636 7.488 1.00 93.38 98 PHE A O 1
ATOM 799 N N . PRO A 1 99 ? -0.681 -3.301 6.879 1.00 91.75 99 PRO A N 1
ATOM 800 C CA . PRO A 1 99 ? 0.334 -4.190 6.300 1.00 91.75 99 PRO A CA 1
ATOM 801 C C . PRO A 1 99 ? 0.919 -3.681 4.969 1.00 91.75 99 PRO A C 1
ATOM 803 O O . PRO A 1 99 ? 0.919 -4.369 3.946 1.00 91.75 99 PRO A O 1
ATOM 806 N N . LEU A 1 100 ? 1.461 -2.463 4.988 1.00 92.06 100 LEU A N 1
ATOM 807 C CA . LEU A 1 100 ? 2.035 -1.766 3.838 1.00 92.06 100 LEU A CA 1
ATOM 808 C C . LEU A 1 100 ? 3.113 -2.585 3.139 1.00 92.06 100 LEU A C 1
ATOM 810 O O . LEU A 1 100 ? 3.110 -2.668 1.913 1.00 92.06 100 LEU A O 1
ATOM 814 N N . LYS A 1 101 ? 4.001 -3.217 3.917 1.00 92.25 101 LYS A N 1
ATOM 815 C CA . LYS A 1 101 ? 5.102 -4.023 3.383 1.00 92.25 101 LYS A CA 1
ATOM 816 C C . LYS A 1 101 ? 4.585 -5.101 2.429 1.00 92.25 101 LYS A C 1
ATOM 818 O O . LYS A 1 101 ? 5.030 -5.156 1.291 1.00 92.25 101 LYS A O 1
ATOM 823 N N . TYR A 1 102 ? 3.609 -5.905 2.853 1.00 91.94 102 TYR A N 1
ATOM 824 C CA . TYR A 1 102 ? 3.094 -7.011 2.038 1.00 91.94 102 TYR A CA 1
ATOM 825 C C . TYR A 1 102 ? 2.388 -6.522 0.772 1.00 91.94 102 TYR A C 1
ATOM 827 O O . TYR A 1 102 ? 2.592 -7.081 -0.304 1.00 91.94 102 TYR A O 1
ATOM 835 N N . ILE A 1 103 ? 1.598 -5.451 0.886 1.00 94.19 103 ILE A N 1
ATOM 836 C CA . ILE A 1 103 ? 0.882 -4.859 -0.251 1.00 94.19 103 ILE A CA 1
ATOM 837 C C . ILE A 1 103 ? 1.881 -4.316 -1.281 1.00 94.19 103 ILE A C 1
ATOM 839 O O . ILE A 1 103 ? 1.728 -4.552 -2.479 1.00 94.19 103 ILE A O 1
ATOM 843 N N . ILE A 1 104 ? 2.927 -3.628 -0.821 1.00 95.06 104 ILE A N 1
ATOM 844 C CA . ILE A 1 104 ? 3.938 -3.024 -1.690 1.00 95.06 104 ILE A CA 1
ATOM 845 C C . ILE A 1 104 ? 4.840 -4.084 -2.316 1.00 95.06 104 ILE A C 1
ATOM 847 O O . ILE A 1 104 ? 5.033 -4.035 -3.527 1.00 95.06 104 ILE A O 1
ATOM 851 N N . SER A 1 105 ? 5.330 -5.070 -1.555 1.00 94.31 105 SER A N 1
ATOM 852 C CA . SER A 1 105 ? 6.114 -6.181 -2.114 1.00 94.31 105 SER A CA 1
ATOM 853 C C . SER A 1 105 ? 5.348 -6.885 -3.237 1.00 94.31 105 SER A C 1
ATOM 855 O O . SER A 1 105 ? 5.889 -7.101 -4.322 1.00 94.31 105 SER A O 1
ATOM 857 N N . ALA A 1 106 ? 4.061 -7.180 -3.015 1.00 94.12 106 ALA A N 1
ATOM 858 C CA . ALA A 1 106 ? 3.217 -7.812 -4.023 1.00 94.12 106 ALA A CA 1
ATOM 859 C C . ALA A 1 106 ? 3.019 -6.926 -5.264 1.00 94.12 106 ALA A C 1
ATOM 861 O O . ALA A 1 106 ? 3.072 -7.424 -6.388 1.00 94.12 106 ALA A O 1
ATOM 862 N N . ALA A 1 107 ? 2.813 -5.619 -5.082 1.00 95.38 107 ALA A N 1
ATOM 863 C CA . ALA A 1 107 ? 2.635 -4.686 -6.191 1.00 95.38 107 ALA A CA 1
ATOM 864 C C . ALA A 1 107 ? 3.920 -4.502 -7.016 1.00 95.38 107 ALA A C 1
ATOM 866 O O . ALA A 1 107 ? 3.842 -4.460 -8.242 1.00 95.38 107 ALA A O 1
ATOM 867 N N . LEU A 1 108 ? 5.092 -4.454 -6.368 1.00 95.50 108 LEU A N 1
ATOM 868 C CA . LEU A 1 108 ? 6.401 -4.375 -7.030 1.00 95.50 108 LEU A CA 1
ATOM 869 C C . LEU A 1 108 ? 6.725 -5.636 -7.844 1.00 95.50 108 LEU A C 1
ATOM 871 O O . LEU A 1 108 ? 7.338 -5.537 -8.905 1.00 95.50 108 LEU A O 1
ATOM 875 N N . GLY A 1 109 ? 6.306 -6.810 -7.361 1.00 91.88 109 GLY A N 1
ATOM 876 C CA . GLY A 1 109 ? 6.473 -8.088 -8.059 1.00 91.88 109 GLY A CA 1
ATOM 877 C C . GLY A 1 109 ? 5.479 -8.319 -9.203 1.00 91.88 109 GLY A C 1
ATOM 878 O O . GLY A 1 109 ? 5.622 -9.278 -9.963 1.00 91.88 109 GLY A O 1
ATOM 879 N N . MET A 1 110 ? 4.466 -7.465 -9.347 1.00 90.94 110 MET A N 1
ATOM 880 C CA . MET A 1 110 ? 3.437 -7.617 -10.369 1.00 90.94 110 MET A CA 1
ATOM 881 C C . MET A 1 110 ? 3.892 -7.026 -11.705 1.00 90.94 110 MET A C 1
ATOM 883 O O . MET A 1 110 ? 4.452 -5.935 -11.746 1.00 90.94 110 MET A O 1
ATOM 887 N N . GLN A 1 111 ? 3.577 -7.685 -12.825 1.00 93.31 111 GLN A N 1
ATOM 888 C CA . GLN A 1 111 ? 3.856 -7.161 -14.171 1.00 93.31 111 GLN A CA 1
ATOM 889 C C . GLN A 1 111 ? 2.839 -6.084 -14.597 1.00 93.31 111 GLN A C 1
ATOM 891 O O . GLN A 1 111 ? 2.143 -6.216 -15.601 1.00 93.31 111 GLN A O 1
ATOM 896 N N . SER A 1 112 ? 2.705 -5.019 -13.804 1.00 96.75 112 SER A N 1
ATOM 897 C CA . SER A 1 112 ? 1.829 -3.881 -14.093 1.00 96.75 112 SER A CA 1
ATOM 898 C C . SER A 1 112 ? 2.505 -2.561 -13.737 1.00 96.75 112 SER A C 1
ATOM 900 O O . SER A 1 112 ? 2.725 -2.266 -12.565 1.00 96.75 112 SER A O 1
ATOM 902 N N . ASP A 1 113 ? 2.803 -1.742 -14.750 1.00 97.69 113 ASP A N 1
ATOM 903 C CA . ASP A 1 113 ? 3.520 -0.474 -14.558 1.00 97.69 113 ASP A CA 1
ATOM 904 C C . ASP A 1 113 ? 2.746 0.473 -13.633 1.00 97.69 113 ASP A C 1
ATOM 906 O O . ASP A 1 113 ? 3.314 1.132 -12.767 1.00 97.69 113 ASP A O 1
ATOM 910 N N . TYR A 1 114 ? 1.420 0.460 -13.751 1.00 97.62 114 TYR A N 1
ATOM 911 C CA . TYR A 1 114 ? 0.525 1.250 -12.919 1.00 97.62 114 TYR A CA 1
ATOM 912 C C . TYR A 1 114 ? 0.669 0.933 -11.422 1.00 97.62 114 TYR A C 1
ATOM 914 O O . TYR A 1 114 ? 0.965 1.828 -10.625 1.00 97.62 114 TYR A O 1
ATOM 922 N N . TRP A 1 115 ? 0.523 -0.340 -11.040 1.00 97.62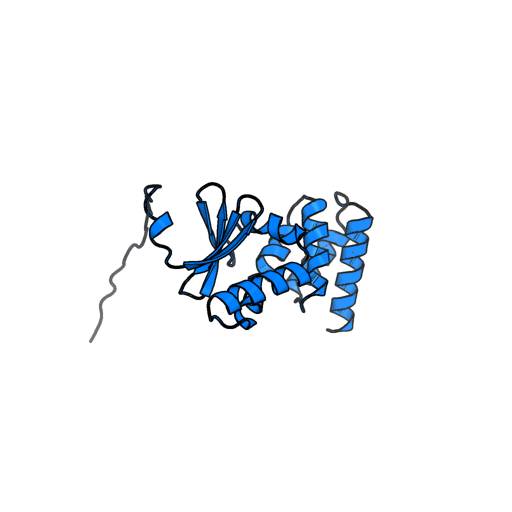 115 TRP A N 1
ATOM 923 C CA . TRP A 1 115 ? 0.595 -0.752 -9.636 1.00 97.62 115 TRP A CA 1
ATOM 924 C C . TRP A 1 115 ? 2.006 -0.629 -9.071 1.00 97.62 115 TRP A C 1
ATOM 926 O O . TRP A 1 115 ? 2.173 -0.153 -7.946 1.00 97.62 115 TRP A O 1
ATOM 936 N N . VAL A 1 116 ? 3.027 -0.952 -9.873 1.00 97.94 116 VAL A N 1
ATOM 937 C CA . VAL A 1 116 ? 4.424 -0.719 -9.497 1.00 97.94 116 VAL A CA 1
ATOM 938 C C . VAL A 1 116 ? 4.642 0.763 -9.201 1.00 97.94 116 VAL A C 1
ATOM 940 O O . VAL A 1 116 ? 5.107 1.109 -8.117 1.00 97.94 116 VAL A O 1
ATOM 943 N N . LYS A 1 117 ? 4.245 1.668 -10.100 1.00 97.75 117 LYS A N 1
ATOM 944 C CA . LYS A 1 117 ? 4.429 3.111 -9.906 1.00 97.75 117 LYS A CA 1
ATOM 945 C C . LYS A 1 117 ? 3.742 3.635 -8.643 1.00 97.75 117 LYS A C 1
ATOM 947 O O . LYS A 1 117 ? 4.367 4.382 -7.884 1.00 97.75 117 LYS A O 1
ATOM 952 N N . LEU A 1 118 ? 2.491 3.237 -8.398 1.00 97.31 118 LEU A N 1
ATOM 953 C CA . LEU A 1 118 ? 1.765 3.605 -7.181 1.00 97.31 118 LEU A CA 1
ATOM 954 C C . LEU A 1 118 ? 2.462 3.069 -5.928 1.00 97.31 118 LEU A C 1
ATOM 956 O O . LEU A 1 118 ? 2.696 3.833 -4.993 1.00 97.31 118 LEU A O 1
ATOM 960 N N . SER A 1 119 ? 2.880 1.804 -5.924 1.00 96.69 119 SER A N 1
ATOM 961 C CA . SER A 1 119 ? 3.555 1.208 -4.767 1.00 96.69 119 SER A CA 1
ATOM 962 C C . SER A 1 119 ? 4.878 1.906 -4.416 1.00 96.69 119 SER A C 1
ATOM 964 O O . SER A 1 119 ? 5.132 2.186 -3.245 1.00 96.69 119 SER A O 1
ATOM 966 N N . ILE A 1 120 ? 5.680 2.309 -5.412 1.00 96.94 120 ILE A N 1
ATOM 967 C CA . ILE A 1 120 ? 6.923 3.059 -5.169 1.00 96.94 120 ILE A CA 1
ATOM 968 C C . ILE A 1 120 ? 6.621 4.431 -4.554 1.00 96.94 120 ILE A C 1
ATOM 970 O O . ILE A 1 120 ? 7.355 4.894 -3.681 1.00 96.94 120 ILE A O 1
ATOM 974 N N . SER A 1 121 ? 5.544 5.096 -4.984 1.00 95.06 121 SER A N 1
ATOM 975 C CA . SER A 1 121 ? 5.161 6.400 -4.427 1.00 95.06 121 SER A CA 1
ATOM 976 C C . SER A 1 121 ? 4.838 6.326 -2.930 1.00 95.06 121 SER A C 1
ATOM 978 O O . SER A 1 121 ? 5.161 7.256 -2.186 1.00 95.06 121 SER A O 1
ATOM 980 N N . TRP A 1 122 ? 4.292 5.193 -2.479 1.00 95.81 122 TRP A N 1
ATOM 981 C CA . TRP A 1 122 ? 3.955 4.935 -1.079 1.00 95.81 122 TRP A CA 1
ATOM 982 C C . TRP A 1 122 ? 5.176 4.723 -0.189 1.00 95.81 122 TRP A C 1
ATOM 984 O O . TRP A 1 122 ? 5.104 5.005 1.006 1.00 95.81 122 TRP A O 1
ATOM 994 N N . LEU A 1 123 ? 6.318 4.320 -0.757 1.00 94.44 123 LEU A N 1
ATOM 995 C CA . LEU A 1 123 ? 7.560 4.172 0.003 1.00 94.44 123 LEU A CA 1
ATOM 996 C C . LEU A 1 123 ? 7.978 5.475 0.691 1.00 94.44 123 LEU A C 1
ATOM 998 O O . LEU A 1 123 ? 8.708 5.430 1.675 1.00 94.44 123 LEU A O 1
ATOM 1002 N N . ASN A 1 124 ? 7.541 6.648 0.218 1.00 89.50 124 ASN A N 1
ATOM 1003 C CA . ASN A 1 124 ? 7.888 7.922 0.857 1.00 89.50 124 ASN A CA 1
ATOM 1004 C C . ASN A 1 124 ? 7.468 8.009 2.330 1.00 89.50 124 ASN A C 1
ATOM 1006 O O . ASN A 1 124 ? 8.146 8.682 3.098 1.00 89.50 124 ASN A O 1
ATOM 1010 N N . CYS A 1 125 ? 6.417 7.292 2.721 1.00 86.94 125 CYS A N 1
ATOM 1011 C CA . CYS A 1 125 ? 5.837 7.371 4.056 1.00 86.94 125 CYS A CA 1
ATOM 1012 C C . CYS A 1 125 ? 6.522 6.545 5.141 1.00 86.94 125 CYS A C 1
ATOM 1014 O O . CYS A 1 125 ? 6.187 6.711 6.312 1.00 86.94 125 CYS A O 1
ATOM 1016 N N . PHE A 1 126 ? 7.377 5.588 4.787 1.00 85.75 126 PHE A N 1
ATOM 1017 C CA . PHE A 1 126 ? 7.895 4.643 5.767 1.00 85.75 126 PHE A CA 1
ATOM 1018 C C . PHE A 1 126 ? 9.307 4.184 5.417 1.00 85.75 126 PHE A C 1
ATOM 1020 O O . PHE A 1 126 ? 9.753 4.238 4.269 1.00 85.75 126 PHE A O 1
ATOM 1027 N N . THR A 1 127 ? 10.023 3.746 6.444 1.00 88.31 127 THR A N 1
ATOM 1028 C CA . THR A 1 127 ? 11.309 3.070 6.300 1.00 88.31 127 THR A CA 1
ATOM 1029 C C . THR A 1 127 ? 11.068 1.643 5.835 1.00 88.31 127 THR A C 1
ATOM 1031 O O . THR A 1 127 ? 10.241 0.938 6.407 1.00 88.31 127 THR A O 1
ATOM 1034 N N . PHE A 1 128 ? 11.793 1.210 4.816 1.00 90.94 128 PHE A N 1
ATOM 1035 C CA . PHE A 1 128 ? 11.698 -0.139 4.269 1.00 90.94 128 PHE A CA 1
ATOM 1036 C C . PHE A 1 128 ? 13.046 -0.847 4.390 1.00 90.94 128 PHE A C 1
ATOM 1038 O O . PHE A 1 128 ? 14.057 -0.202 4.654 1.00 90.94 128 PHE A O 1
ATOM 1045 N N . ASP A 1 129 ? 13.035 -2.167 4.243 1.00 92.44 129 ASP A N 1
ATOM 1046 C CA . ASP A 1 129 ? 14.179 -3.047 4.460 1.00 92.44 129 ASP A CA 1
ATOM 1047 C C . ASP A 1 129 ? 14.837 -3.495 3.142 1.00 92.44 129 ASP A C 1
ATOM 1049 O O . ASP A 1 129 ? 14.481 -3.048 2.045 1.00 92.44 129 ASP A O 1
ATOM 1053 N N . SER A 1 130 ? 15.827 -4.382 3.259 1.00 93.25 130 SER A N 1
ATOM 1054 C CA . SER A 1 130 ? 16.575 -4.918 2.121 1.00 93.25 130 SER A CA 1
ATOM 1055 C C . SER A 1 130 ? 15.690 -5.672 1.127 1.00 93.25 130 SER A C 1
ATOM 1057 O O . SER A 1 130 ? 15.945 -5.595 -0.066 1.00 93.25 130 SER A O 1
ATOM 1059 N N . GLU A 1 131 ? 14.617 -6.327 1.581 1.00 93.56 131 GLU A N 1
ATOM 1060 C CA . GLU A 1 131 ? 13.697 -7.065 0.704 1.00 93.56 131 GLU A CA 1
ATOM 1061 C C . GLU A 1 131 ? 13.035 -6.128 -0.317 1.00 93.56 131 GLU A C 1
ATOM 1063 O O . GLU A 1 131 ? 13.035 -6.385 -1.521 1.00 93.56 131 GLU A O 1
ATOM 1068 N N . ILE A 1 132 ? 12.525 -4.985 0.149 1.00 95.31 132 ILE A N 1
ATOM 1069 C CA . ILE A 1 132 ? 11.971 -3.958 -0.739 1.00 95.31 132 ILE A CA 1
ATOM 1070 C C . ILE A 1 132 ? 13.071 -3.340 -1.615 1.00 95.31 132 ILE A C 1
ATOM 1072 O O . ILE A 1 132 ? 12.827 -3.047 -2.786 1.00 95.31 132 ILE A O 1
ATOM 1076 N N . SER A 1 133 ? 14.281 -3.149 -1.080 1.00 95.31 133 SER A N 1
ATOM 1077 C CA . SER A 1 133 ? 15.425 -2.643 -1.853 1.00 95.31 133 SER A CA 1
ATOM 1078 C C . SER A 1 133 ? 15.781 -3.558 -3.035 1.00 95.31 133 SER A C 1
ATOM 1080 O O . SER A 1 133 ? 15.961 -3.081 -4.159 1.00 95.31 133 SER A O 1
ATOM 1082 N N . ASP A 1 134 ? 15.792 -4.873 -2.821 1.00 95.56 134 ASP A N 1
ATOM 1083 C CA . ASP A 1 134 ? 16.065 -5.866 -3.862 1.00 95.56 134 ASP A CA 1
ATOM 1084 C C . ASP A 1 134 ? 14.980 -5.852 -4.949 1.00 95.56 134 ASP A C 1
ATOM 1086 O O . ASP A 1 134 ? 15.285 -5.843 -6.148 1.00 95.56 134 ASP A O 1
ATOM 1090 N N . LEU A 1 135 ? 13.706 -5.736 -4.552 1.00 96.38 135 LEU A N 1
ATOM 1091 C CA . LEU A 1 135 ? 12.593 -5.564 -5.492 1.00 96.38 135 LEU A CA 1
ATOM 1092 C C . LEU A 1 135 ? 12.730 -4.276 -6.314 1.00 96.38 135 LEU A C 1
ATOM 1094 O O . LEU A 1 135 ? 12.493 -4.284 -7.524 1.00 96.38 135 LEU A O 1
ATOM 1098 N N . LEU A 1 136 ? 13.161 -3.169 -5.703 1.00 96.88 136 LEU A N 1
ATOM 1099 C CA . LEU A 1 136 ? 13.426 -1.923 -6.428 1.00 96.88 136 LEU A CA 1
ATOM 1100 C C . LEU A 1 136 ? 14.559 -2.083 -7.451 1.00 96.88 136 LEU A C 1
ATOM 1102 O O . LEU A 1 136 ? 14.445 -1.557 -8.559 1.00 96.88 136 LEU A O 1
ATOM 1106 N N . SER A 1 137 ? 15.614 -2.834 -7.125 1.00 96.19 137 SER A N 1
ATOM 1107 C CA . SER A 1 137 ? 16.703 -3.153 -8.059 1.00 96.19 137 SER A CA 1
ATOM 1108 C C . SER A 1 137 ? 16.199 -3.939 -9.282 1.00 96.19 137 SER A C 1
ATOM 1110 O O . SER A 1 137 ? 16.514 -3.607 -10.434 1.00 96.19 137 SER A O 1
ATOM 1112 N N . TYR A 1 138 ? 15.316 -4.919 -9.063 1.00 96.19 138 TYR A N 1
ATOM 1113 C CA . TYR A 1 138 ? 14.641 -5.637 -10.148 1.00 96.19 138 TYR A CA 1
ATOM 1114 C C . TYR A 1 138 ? 13.775 -4.704 -11.014 1.00 96.19 138 TYR A C 1
ATOM 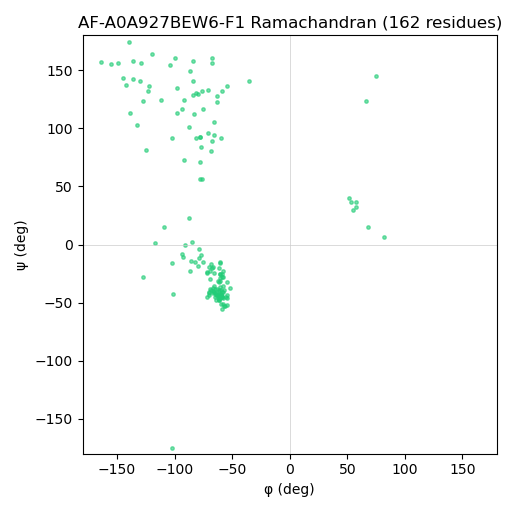1116 O O . TYR A 1 138 ? 13.867 -4.700 -12.246 1.00 96.19 138 TYR A O 1
ATOM 1124 N N . VAL A 1 139 ? 12.974 -3.846 -10.383 1.00 97.12 139 VAL A N 1
ATOM 1125 C CA . VAL A 1 139 ? 12.135 -2.851 -11.067 1.00 97.12 139 VAL A CA 1
ATOM 1126 C C . VAL A 1 139 ? 12.987 -1.900 -11.918 1.00 97.12 139 VAL A C 1
ATOM 1128 O O . VAL A 1 139 ? 12.640 -1.610 -13.061 1.00 97.12 139 VAL A O 1
ATOM 1131 N N . MET A 1 140 ? 14.145 -1.456 -11.424 1.00 96.62 140 MET A N 1
ATOM 1132 C CA . MET A 1 140 ? 15.062 -0.574 -12.157 1.00 96.62 140 MET A CA 1
ATOM 1133 C C . MET A 1 140 ? 15.628 -1.192 -13.441 1.00 96.62 140 MET A C 1
ATOM 1135 O O . MET A 1 140 ? 15.917 -0.457 -14.385 1.00 96.62 140 MET A O 1
ATOM 1139 N N . SER A 1 141 ? 15.807 -2.512 -13.489 1.00 95.62 141 SER A N 1
ATOM 1140 C CA . SER A 1 141 ? 16.354 -3.222 -14.656 1.00 95.62 141 SER A CA 1
ATOM 1141 C C . SER A 1 141 ? 15.272 -3.753 -15.609 1.00 95.62 141 SER A C 1
ATOM 1143 O O . SER A 1 141 ? 15.568 -4.184 -16.726 1.00 95.62 141 SER A O 1
ATOM 1145 N N . SER A 1 142 ? 14.002 -3.663 -15.211 1.00 96.69 142 SER A N 1
ATOM 1146 C CA . SER A 1 142 ? 12.870 -4.220 -15.946 1.00 96.69 142 SER A CA 1
ATOM 1147 C C . SER A 1 142 ? 12.493 -3.395 -17.184 1.00 96.69 142 SER A C 1
ATOM 1149 O O . SER A 1 142 ? 12.051 -2.243 -17.106 1.00 96.69 142 SER A O 1
ATOM 1151 N N . LYS A 1 143 ? 12.632 -4.008 -18.367 1.00 95.31 143 LYS A N 1
ATOM 1152 C CA . LYS A 1 143 ? 12.348 -3.370 -19.669 1.00 95.31 143 LYS A CA 1
ATOM 1153 C C . LYS A 1 143 ? 10.858 -3.144 -19.942 1.00 95.31 143 LYS A C 1
ATOM 1155 O O . LYS A 1 143 ? 10.531 -2.246 -20.708 1.00 95.31 143 LYS A O 1
ATOM 1160 N N . TRP A 1 144 ? 9.980 -3.931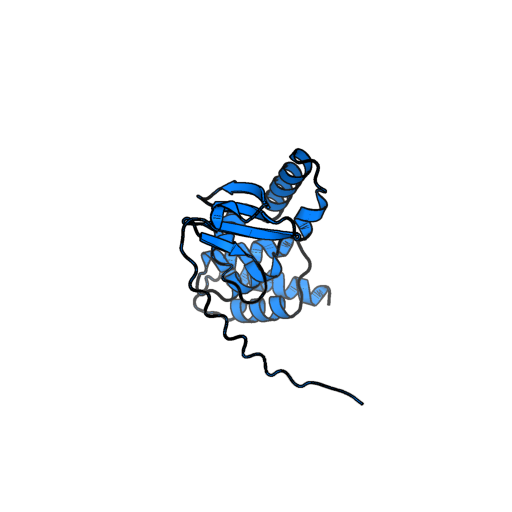 -19.321 1.00 96.44 144 TRP A N 1
ATOM 1161 C CA . TRP A 1 144 ? 8.525 -3.855 -19.503 1.00 96.44 144 TRP A CA 1
ATOM 1162 C C . TRP A 1 144 ? 7.881 -2.649 -18.793 1.00 96.44 144 TRP A C 1
ATOM 1164 O O . TRP A 1 144 ? 6.750 -2.285 -19.097 1.00 96.44 144 TRP A O 1
ATOM 1174 N N . LEU A 1 145 ? 8.605 -2.004 -17.875 1.00 97.31 145 LEU A N 1
ATOM 1175 C CA . LEU A 1 145 ? 8.171 -0.788 -17.189 1.00 97.31 145 LEU A CA 1
ATOM 1176 C C . LEU A 1 145 ? 8.459 0.474 -18.008 1.00 97.31 145 LEU A C 1
ATOM 1178 O O . LEU A 1 145 ? 9.384 0.510 -18.824 1.00 97.31 145 LEU A O 1
ATOM 1182 N N . SER A 1 146 ? 7.744 1.566 -17.740 1.00 97.62 146 SER A N 1
ATOM 1183 C CA . SER A 1 146 ? 8.115 2.872 -18.283 1.00 97.62 146 SER A CA 1
ATOM 1184 C C . SER A 1 146 ? 9.426 3.392 -17.684 1.00 97.62 146 SER A C 1
ATOM 1186 O O . SER A 1 146 ? 9.831 3.071 -16.562 1.00 97.62 146 SER A O 1
ATOM 1188 N N . GLN A 1 147 ? 10.090 4.282 -18.426 1.00 97.44 147 GLN A N 1
ATOM 1189 C CA . GLN A 1 147 ? 11.267 4.998 -17.931 1.00 97.44 147 GLN A CA 1
ATOM 1190 C C . GLN A 1 147 ? 10.956 5.802 -16.661 1.00 97.44 147 GLN A C 1
ATOM 1192 O O . GLN A 1 147 ? 11.798 5.872 -15.766 1.00 97.44 147 GLN A O 1
ATOM 1197 N N . SER A 1 148 ? 9.748 6.371 -16.568 1.00 97.38 148 SER A N 1
ATOM 1198 C CA . SER A 1 148 ? 9.318 7.152 -15.405 1.00 97.38 148 SER A CA 1
ATOM 1199 C C . SER A 1 148 ? 9.303 6.309 -14.128 1.00 97.38 148 SER A C 1
ATOM 1201 O O . SER A 1 148 ? 9.850 6.725 -13.107 1.00 97.38 148 SER A O 1
ATOM 1203 N N . THR A 1 149 ? 8.774 5.088 -14.207 1.00 97.88 149 THR A N 1
ATOM 1204 C CA . THR A 1 149 ? 8.688 4.161 -13.076 1.00 97.88 149 THR A CA 1
ATOM 1205 C C . THR A 1 149 ? 10.060 3.637 -12.675 1.00 97.88 149 THR A C 1
ATOM 1207 O O . THR A 1 149 ? 10.400 3.672 -11.493 1.00 97.88 149 THR A O 1
ATOM 1210 N N . ARG A 1 150 ? 10.912 3.267 -13.643 1.00 98.06 150 ARG A N 1
ATOM 1211 C CA . ARG A 1 150 ? 12.311 2.897 -13.360 1.00 98.06 150 ARG A CA 1
ATOM 1212 C C . ARG A 1 150 ? 13.087 4.020 -12.672 1.00 98.06 150 ARG A C 1
ATOM 1214 O O . ARG A 1 150 ? 13.869 3.762 -11.760 1.00 98.06 150 ARG A O 1
ATOM 1221 N N . HIS A 1 151 ? 12.885 5.267 -13.097 1.00 96.88 151 HIS A N 1
ATOM 1222 C CA . HIS A 1 151 ? 13.542 6.419 -12.482 1.00 96.88 151 HIS A CA 1
ATOM 1223 C C . HIS A 1 151 ? 13.053 6.654 -11.046 1.00 96.88 151 HIS A C 1
ATOM 1225 O O . HIS A 1 151 ? 13.860 6.921 -10.154 1.00 96.88 151 HIS A O 1
ATOM 1231 N N . LEU A 1 152 ? 11.749 6.493 -10.803 1.00 96.44 152 LEU A N 1
ATOM 1232 C CA . LEU A 1 152 ? 11.176 6.578 -9.462 1.00 96.44 152 LEU A CA 1
ATOM 1233 C C . LEU A 1 152 ? 11.732 5.477 -8.542 1.00 96.44 152 LEU A C 1
ATOM 1235 O O . LEU A 1 152 ? 12.136 5.774 -7.418 1.00 96.44 152 LEU A O 1
ATOM 1239 N N . ALA A 1 153 ? 11.834 4.239 -9.037 1.00 97.00 153 ALA A N 1
ATOM 1240 C CA . ALA A 1 153 ? 12.443 3.129 -8.307 1.00 97.00 153 ALA A CA 1
ATOM 1241 C C . ALA A 1 153 ? 13.908 3.414 -7.961 1.00 97.00 153 ALA A C 1
ATOM 1243 O O . ALA A 1 153 ? 14.308 3.279 -6.807 1.00 97.00 153 ALA A O 1
ATOM 1244 N N . LYS A 1 154 ? 14.681 3.923 -8.933 1.00 96.69 154 LYS A N 1
ATOM 1245 C CA . LYS A 1 154 ? 16.075 4.343 -8.739 1.00 96.69 154 LYS A CA 1
ATOM 1246 C C . LYS A 1 154 ? 16.207 5.369 -7.614 1.00 96.69 154 LYS A C 1
ATOM 1248 O O . LYS A 1 154 ? 17.073 5.226 -6.756 1.00 96.69 154 LYS A O 1
ATOM 1253 N N . LYS A 1 155 ? 15.334 6.381 -7.583 1.00 95.94 155 LYS A N 1
ATOM 1254 C CA . LYS A 1 155 ? 15.317 7.389 -6.512 1.00 95.94 155 LYS A CA 1
ATOM 1255 C C . LYS A 1 155 ? 15.105 6.749 -5.135 1.00 95.94 155 LYS A C 1
ATOM 1257 O O . LYS A 1 155 ? 15.814 7.103 -4.195 1.00 95.94 155 LYS A O 1
ATOM 1262 N N . MET A 1 156 ? 14.165 5.809 -5.016 1.00 95.88 156 MET A N 1
ATOM 1263 C CA . MET A 1 156 ? 13.896 5.131 -3.741 1.00 95.88 156 MET A CA 1
ATOM 1264 C C . MET A 1 156 ? 15.028 4.192 -3.327 1.00 95.88 156 MET A C 1
ATOM 1266 O O . MET A 1 156 ? 15.424 4.221 -2.165 1.00 95.88 156 MET A O 1
ATOM 1270 N N . PHE A 1 157 ? 15.608 3.445 -4.265 1.00 95.38 157 PHE A N 1
ATOM 1271 C CA . PHE A 1 157 ? 16.748 2.565 -4.007 1.00 95.38 157 PHE A CA 1
ATOM 1272 C C . PHE A 1 157 ? 17.945 3.335 -3.428 1.00 95.38 157 PHE A C 1
ATOM 1274 O O . PHE A 1 157 ? 18.524 2.941 -2.418 1.00 95.38 157 PHE A O 1
ATOM 1281 N N . PHE A 1 158 ? 18.298 4.490 -4.002 1.00 93.06 158 PHE A N 1
ATOM 1282 C CA . PHE A 1 158 ? 19.385 5.309 -3.451 1.00 93.06 158 PHE A CA 1
ATOM 1283 C C . PHE A 1 158 ? 19.043 5.958 -2.110 1.00 93.06 158 PHE A C 1
ATOM 1285 O O . PHE A 1 158 ? 19.940 6.152 -1.294 1.00 93.06 158 PHE A O 1
ATOM 1292 N N . ARG A 1 159 ? 17.767 6.272 -1.853 1.00 92.50 159 ARG A N 1
ATOM 1293 C CA . ARG A 1 159 ? 17.338 6.754 -0.534 1.00 92.50 159 ARG A CA 1
ATOM 1294 C C . ARG A 1 159 ? 17.616 5.707 0.545 1.00 92.50 159 ARG A C 1
ATOM 1296 O O . ARG A 1 159 ? 18.145 6.074 1.584 1.00 92.50 159 ARG A O 1
ATOM 1303 N N . PHE A 1 160 ? 17.318 4.435 0.289 1.00 90.00 160 PHE A N 1
ATOM 1304 C CA . PHE A 1 160 ? 17.616 3.346 1.225 1.00 90.00 160 PHE A CA 1
ATOM 1305 C C . PHE A 1 160 ? 19.115 3.234 1.525 1.00 90.00 160 PHE A C 1
ATOM 1307 O O . PHE A 1 160 ? 19.524 3.301 2.681 1.00 90.00 160 PHE A O 1
ATOM 1314 N N . ASN A 1 161 ? 19.941 3.184 0.476 1.00 85.19 161 ASN A N 1
ATOM 1315 C CA . ASN A 1 161 ? 21.392 3.021 0.611 1.00 85.19 161 ASN A CA 1
ATOM 1316 C C . ASN A 1 161 ? 22.112 4.231 1.229 1.00 85.19 161 ASN A C 1
ATOM 1318 O O . ASN A 1 161 ? 23.255 4.112 1.645 1.00 85.19 161 ASN A O 1
ATOM 1322 N N . LYS A 1 162 ? 21.482 5.412 1.278 1.00 78.69 162 LYS A N 1
ATOM 1323 C CA . LYS A 1 162 ? 22.046 6.586 1.964 1.00 78.69 162 LYS A CA 1
ATOM 1324 C C . LYS A 1 162 ? 21.853 6.530 3.488 1.00 78.69 162 LYS A C 1
ATOM 1326 O O . LYS A 1 162 ? 22.510 7.277 4.208 1.00 78.69 162 LYS A O 1
ATOM 1331 N N . HIS A 1 163 ? 20.926 5.699 3.961 1.00 59.06 163 HIS A N 1
ATOM 1332 C CA . HIS A 1 163 ? 20.532 5.587 5.367 1.00 59.06 163 HIS A CA 1
ATOM 1333 C C . HIS A 1 163 ? 20.820 4.203 5.977 1.00 59.06 163 HIS A C 1
ATOM 1335 O O . HIS A 1 163 ? 20.483 3.996 7.140 1.00 59.06 163 HIS A O 1
ATOM 1341 N N . SER A 1 164 ? 21.411 3.287 5.200 1.00 56.44 164 SER A N 1
ATOM 1342 C CA . SER A 1 164 ? 21.898 1.970 5.643 1.00 56.44 164 SER A CA 1
ATOM 1343 C C . SER A 1 164 ? 23.391 2.038 5.933 1.00 56.44 164 SER A C 1
ATOM 1345 O O . SER A 1 164 ? 23.827 1.366 6.889 1.00 56.44 164 SER A O 1
#

Nearest PDB structures (foldseek):
  5cwd-assembly1_A  TM=3.618E-01  e=4.972E-01  synthetic construct
  8tkf-asse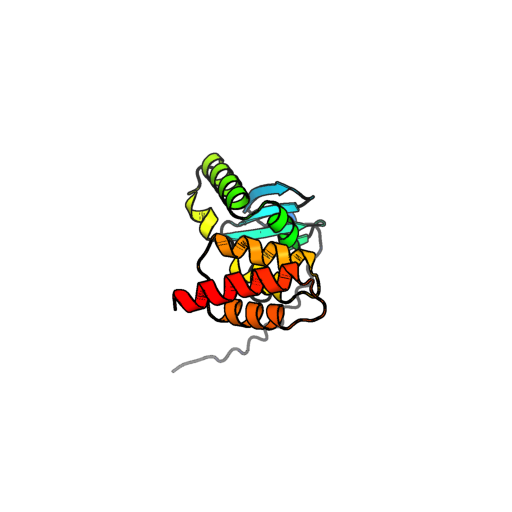mbly1_A  TM=3.360E-01  e=2.337E+00  Homo sapiens
  8tk8-assembly1_A  TM=3.614E-01  e=4.535E+00  Homo sapiens
  8tla-assembly1_B  TM=3.186E-01  e=4.291E+00  Homo sapiens

Solvent-accessible surface area (backbone atoms only — not comparable to full-atom values): 9846 Å² total; per-residue (Å²): 134,89,80,88,82,84,84,76,84,83,74,81,77,78,84,74,76,92,72,64,64,78,75,66,64,66,45,48,78,55,45,80,56,95,83,28,34,36,28,38,33,80,88,70,50,48,30,35,39,44,90,97,41,80,35,52,57,54,91,96,46,72,38,71,85,55,51,73,61,49,77,62,37,51,71,54,44,45,54,52,41,23,55,39,29,45,77,67,79,38,67,44,71,58,49,74,69,54,56,54,66,61,45,33,54,53,27,57,73,41,101,40,57,69,49,26,43,40,36,57,61,38,50,78,80,54,91,80,57,68,71,56,42,54,50,28,54,52,47,48,71,42,81,89,42,52,71,68,45,23,51,52,28,47,55,51,42,53,54,52,68,75,76,110